Protein AF-A0ABD7GNU7-F1 (afdb_monomer_lite)

pLDDT: mean 85.82, std 17.47, range [36.78, 96.62]

Foldseek 3Di:
DPPVVPPVPPPDDDDPVSLVVLLVCVLVPPVVSLVVQLVNCLVVQLVVLVVVPPVPDDSVVSSVVSSVVSSVVSND

Sequence (76 aa):
MDVEVKKQAKKAQLSNDEVKELIKKSQDGDQQARDLLVEKNMRLVWSVVQRFLNRGYEPDDLFQIGCIGLLKSVDK

Radius of gyration: 14.37 Å; chains: 1; bounding box: 34×29×37 Å

Structure (mmCIF, N/CA/C/O backbone):
data_AF-A0ABD7GNU7-F1
#
_entry.id   AF-A0ABD7GNU7-F1
#
loop_
_atom_site.group_PDB
_atom_site.id
_atom_site.type_symbol
_atom_site.label_atom_id
_atom_site.label_alt_id
_atom_site.label_comp_id
_atom_site.label_asym_id
_atom_site.label_entity_id
_atom_site.label_seq_id
_atom_site.pdbx_PDB_ins_code
_atom_site.Cartn_x
_atom_site.Cartn_y
_atom_site.Cartn_z
_atom_site.occupancy
_atom_site.B_iso_or_equiv
_atom_site.auth_seq_id
_atom_site.auth_comp_id
_atom_site.auth_asym_id
_atom_site.auth_atom_id
_atom_site.pdbx_PDB_model_num
ATOM 1 N N . MET A 1 1 ? 19.769 20.540 -1.616 1.00 46.59 1 MET A N 1
ATOM 2 C CA . MET A 1 1 ? 18.306 20.420 -1.413 1.00 46.59 1 MET A CA 1
ATOM 3 C C . MET A 1 1 ? 18.037 19.155 -0.593 1.00 46.59 1 MET A C 1
ATOM 5 O O . MET A 1 1 ? 17.313 18.274 -1.023 1.00 46.59 1 MET A O 1
ATOM 9 N N . ASP A 1 2 ? 18.653 19.041 0.592 1.00 45.28 2 ASP A N 1
ATOM 10 C CA . ASP A 1 2 ? 18.881 17.734 1.252 1.00 45.28 2 ASP A CA 1
ATOM 11 C C . ASP A 1 2 ? 18.332 17.663 2.687 1.00 45.28 2 ASP A C 1
ATOM 13 O O . ASP A 1 2 ? 18.609 16.727 3.439 1.00 45.28 2 ASP A O 1
ATOM 17 N N . VAL A 1 3 ? 17.559 18.674 3.096 1.00 47.41 3 VAL A N 1
ATOM 18 C CA . VAL A 1 3 ? 17.138 18.850 4.497 1.00 47.41 3 VAL A CA 1
ATOM 19 C C . VAL A 1 3 ? 15.674 18.444 4.732 1.00 47.41 3 VAL A C 1
ATOM 21 O O . VAL A 1 3 ? 15.313 18.112 5.860 1.00 47.41 3 VAL A O 1
ATOM 24 N N . GLU A 1 4 ? 14.837 18.349 3.695 1.00 41.00 4 GLU A N 1
ATOM 25 C CA . GLU A 1 4 ? 13.399 18.061 3.866 1.00 41.00 4 GLU A CA 1
ATOM 26 C C . GLU A 1 4 ? 13.055 16.567 3.971 1.00 41.00 4 GLU A C 1
ATOM 28 O O . GLU A 1 4 ? 12.088 16.206 4.641 1.00 41.00 4 GLU A O 1
ATOM 33 N N . VAL A 1 5 ? 13.893 15.669 3.439 1.00 54.62 5 VAL A N 1
ATOM 34 C CA . VAL A 1 5 ? 13.656 14.211 3.514 1.00 54.62 5 VAL A CA 1
ATOM 35 C C . VAL A 1 5 ? 13.841 13.671 4.942 1.00 54.62 5 VAL A C 1
ATOM 37 O O . VAL A 1 5 ? 13.179 12.719 5.357 1.00 54.62 5 VAL A O 1
ATOM 40 N N . LYS A 1 6 ? 14.708 14.296 5.751 1.00 38.22 6 LYS A N 1
ATOM 41 C CA . LYS A 1 6 ? 15.073 13.778 7.082 1.00 38.22 6 LYS A CA 1
ATOM 42 C C . LYS A 1 6 ? 14.000 13.996 8.155 1.00 38.22 6 LYS A C 1
ATOM 44 O O . LYS A 1 6 ? 14.023 13.310 9.175 1.00 38.22 6 LYS A O 1
ATOM 49 N N . LYS A 1 7 ? 13.044 14.913 7.953 1.00 36.78 7 LYS A N 1
ATOM 50 C CA . LYS A 1 7 ? 12.102 15.329 9.011 1.00 36.78 7 LYS A CA 1
ATOM 51 C C . LYS A 1 7 ? 10.885 14.405 9.170 1.00 36.78 7 LYS A C 1
ATOM 53 O O . LYS A 1 7 ? 10.284 14.380 10.240 1.00 36.78 7 LYS A O 1
ATOM 58 N N . GLN A 1 8 ? 10.552 13.593 8.163 1.00 46.81 8 GLN A N 1
ATOM 59 C CA . GLN A 1 8 ? 9.418 12.654 8.232 1.00 46.81 8 GLN A CA 1
ATOM 60 C C . GLN A 1 8 ? 9.737 11.336 8.960 1.00 46.81 8 GLN A C 1
ATOM 62 O O . GLN A 1 8 ? 8.820 10.616 9.355 1.00 46.81 8 GLN A O 1
ATOM 67 N N . ALA A 1 9 ? 11.016 11.030 9.205 1.00 46.06 9 ALA A N 1
ATOM 68 C CA . ALA A 1 9 ? 11.460 9.778 9.831 1.00 46.06 9 ALA A CA 1
ATOM 69 C C . ALA A 1 9 ? 10.980 9.577 11.286 1.00 46.06 9 ALA A C 1
ATOM 71 O O . ALA A 1 9 ? 11.181 8.507 11.853 1.00 46.06 9 ALA A O 1
ATOM 72 N N . LYS A 1 10 ? 10.328 10.583 11.885 1.00 46.00 10 LYS A N 1
ATOM 73 C CA . LYS A 1 10 ? 9.769 10.536 13.243 1.00 46.00 10 LYS A CA 1
ATOM 74 C C . LYS A 1 10 ? 8.234 10.518 13.296 1.00 46.00 10 LYS A C 1
ATOM 76 O O . LYS A 1 10 ? 7.674 10.698 14.373 1.00 46.00 10 LYS A O 1
ATOM 81 N N . LYS A 1 11 ? 7.527 10.294 12.178 1.00 52.75 11 LYS A N 1
ATOM 82 C CA . LYS A 1 11 ? 6.098 9.928 12.232 1.00 52.75 11 LYS A CA 1
ATOM 83 C C . LYS A 1 11 ? 6.066 8.488 12.763 1.00 52.75 11 LYS A C 1
ATOM 85 O O . LYS A 1 11 ? 6.391 7.584 12.004 1.00 52.75 11 LYS A O 1
ATOM 90 N N . ALA A 1 12 ? 5.759 8.307 14.053 1.00 61.59 12 ALA A N 1
ATOM 91 C CA . ALA A 1 12 ? 5.799 7.030 14.779 1.00 61.59 12 ALA A CA 1
ATOM 92 C C . ALA A 1 12 ? 5.427 5.833 13.883 1.00 61.59 12 ALA A C 1
ATOM 94 O O . ALA A 1 12 ? 4.374 5.847 13.228 1.00 61.59 12 ALA A O 1
ATOM 95 N N . GLN A 1 13 ? 6.340 4.860 13.793 1.00 72.88 13 GLN A N 1
ATOM 96 C CA . GLN A 1 13 ? 6.034 3.560 13.207 1.00 72.88 13 GLN A CA 1
ATOM 97 C C . GLN A 1 13 ? 4.940 2.932 14.064 1.00 72.88 13 GLN A C 1
ATOM 99 O O . GLN A 1 13 ? 5.055 2.934 15.287 1.00 72.88 13 GLN A O 1
ATOM 104 N N . LEU A 1 14 ? 3.880 2.452 13.418 1.00 83.19 14 LEU A N 1
ATOM 105 C CA . LEU A 1 14 ? 2.827 1.719 14.105 1.00 83.19 14 LEU A CA 1
ATOM 106 C C . LEU A 1 14 ? 3.431 0.421 14.646 1.00 83.19 14 LEU A C 1
ATOM 108 O O . LEU A 1 14 ? 4.161 -0.272 13.933 1.00 83.19 14 LEU A O 1
ATOM 112 N N . SER A 1 15 ? 3.140 0.099 15.899 1.00 90.12 15 SER A N 1
ATOM 113 C CA . SER A 1 15 ? 3.419 -1.219 16.455 1.00 90.12 15 SER A CA 1
ATOM 114 C C . SER A 1 15 ? 2.595 -2.289 15.736 1.00 90.12 15 SER A C 1
ATOM 116 O O . SER A 1 15 ? 1.570 -2.007 15.113 1.00 90.12 15 SER A O 1
ATOM 118 N N . ASN A 1 16 ? 3.021 -3.548 15.839 1.00 89.69 16 ASN A N 1
ATOM 119 C CA . ASN A 1 16 ? 2.298 -4.661 15.219 1.00 89.69 16 ASN A CA 1
ATOM 120 C C . ASN A 1 16 ? 0.844 -4.765 15.702 1.00 89.69 16 ASN A C 1
ATOM 122 O O . ASN A 1 16 ? -0.024 -5.161 14.927 1.00 89.69 16 ASN A O 1
ATOM 126 N N . ASP A 1 17 ? 0.577 -4.418 16.960 1.00 93.44 17 ASP A N 1
ATOM 127 C CA . ASP A 1 17 ? -0.771 -4.484 17.523 1.00 93.44 17 ASP A CA 1
ATOM 128 C C . ASP A 1 17 ? -1.643 -3.329 17.017 1.00 93.44 17 ASP A C 1
ATOM 130 O O . ASP A 1 17 ? -2.774 -3.570 16.600 1.00 93.44 17 ASP A O 1
ATOM 134 N N . GLU A 1 18 ? -1.093 -2.112 16.915 1.00 92.56 18 GLU A N 1
ATOM 135 C CA . GLU A 1 18 ? -1.781 -0.977 16.279 1.00 92.56 18 GLU A CA 1
ATOM 136 C C . GLU A 1 18 ? -2.103 -1.266 14.808 1.00 92.56 18 GLU A C 1
ATOM 138 O O . GLU A 1 18 ? -3.201 -0.967 14.342 1.00 92.56 18 GLU A O 1
ATOM 143 N N . VAL A 1 19 ? -1.175 -1.889 14.072 1.00 91.88 19 VAL A N 1
ATOM 144 C CA . VAL A 1 19 ? -1.414 -2.292 12.678 1.00 91.88 19 VAL A CA 1
ATOM 145 C C . VAL A 1 19 ? -2.570 -3.288 12.594 1.00 91.88 19 VAL A C 1
ATOM 147 O O . VAL A 1 19 ? -3.462 -3.102 11.771 1.00 91.88 19 VAL A O 1
ATOM 150 N N . LYS A 1 20 ? -2.601 -4.319 13.448 1.00 93.19 20 LYS A N 1
ATOM 151 C CA . LYS A 1 20 ? -3.699 -5.303 13.463 1.00 93.19 20 LYS A CA 1
ATOM 152 C C . LYS A 1 20 ? -5.044 -4.665 13.797 1.00 93.19 20 LYS A C 1
ATOM 154 O O . LYS A 1 20 ? -6.047 -5.007 13.175 1.00 93.19 20 LYS A O 1
ATOM 159 N N . GLU A 1 21 ? -5.073 -3.749 14.763 1.00 95.12 21 GLU A N 1
ATOM 160 C CA . GLU A 1 21 ? -6.297 -3.041 15.135 1.00 95.12 21 GLU A CA 1
ATOM 161 C C . GLU A 1 21 ? -6.805 -2.165 13.985 1.00 95.12 21 GLU A C 1
ATOM 163 O O . GLU A 1 21 ? -7.993 -2.195 13.666 1.00 95.12 21 GLU A O 1
ATOM 168 N N . LEU A 1 22 ? -5.907 -1.431 13.325 1.00 94.50 22 LEU A N 1
ATOM 169 C CA . LEU A 1 22 ? -6.249 -0.615 12.163 1.00 94.50 22 LEU A CA 1
ATOM 170 C C . LEU A 1 22 ? -6.728 -1.464 10.985 1.00 94.50 22 LEU A C 1
ATOM 172 O O . LEU A 1 22 ? -7.669 -1.060 10.310 1.00 94.50 22 LEU A O 1
ATOM 176 N N . ILE A 1 23 ? -6.130 -2.638 10.753 1.00 93.94 23 ILE A N 1
ATOM 177 C CA . ILE A 1 23 ? -6.585 -3.564 9.703 1.00 93.94 23 ILE A CA 1
ATOM 178 C C . ILE A 1 23 ? -8.015 -4.000 9.996 1.00 93.94 23 ILE A C 1
ATOM 180 O O . ILE A 1 23 ? -8.871 -3.901 9.123 1.00 93.94 23 ILE A O 1
ATOM 184 N N . LYS A 1 24 ? -8.298 -4.407 11.238 1.00 94.88 24 LYS A N 1
ATOM 185 C CA . LYS A 1 24 ? -9.650 -4.801 11.636 1.00 94.88 24 LYS A CA 1
ATOM 186 C C . LYS A 1 24 ? -10.652 -3.661 11.434 1.00 94.88 24 LYS A C 1
ATOM 188 O O . LYS A 1 24 ? -11.673 -3.863 10.791 1.00 94.88 24 LYS A O 1
ATOM 193 N N . LYS A 1 25 ? -10.336 -2.453 11.912 1.00 95.38 25 LYS A N 1
ATOM 194 C CA . LYS A 1 25 ? -11.186 -1.264 11.723 1.00 95.38 25 LYS A CA 1
ATOM 195 C C . LYS A 1 25 ? -11.423 -0.957 10.245 1.00 95.38 25 LYS A C 1
ATOM 197 O O . LYS A 1 25 ? -12.555 -0.707 9.849 1.00 95.38 25 LYS A O 1
ATOM 202 N N . SER A 1 26 ? -10.371 -1.019 9.429 1.00 95.38 26 SER A N 1
ATOM 203 C CA . SER A 1 26 ? -10.453 -0.826 7.979 1.00 95.38 26 SER A CA 1
ATOM 204 C C . SER A 1 26 ? -11.403 -1.837 7.331 1.00 95.38 26 SER A C 1
ATOM 206 O O . SER A 1 26 ? -12.249 -1.456 6.527 1.00 95.38 26 SER A O 1
ATOM 208 N N . GLN A 1 27 ? -11.305 -3.114 7.710 1.00 92.88 27 GLN A N 1
ATOM 209 C CA . GLN A 1 27 ? -12.180 -4.185 7.216 1.00 92.88 27 GLN A CA 1
ATOM 210 C C . GLN A 1 27 ? -13.632 -4.040 7.699 1.00 92.88 27 GLN A C 1
ATOM 212 O O . GLN A 1 27 ? -14.555 -4.402 6.972 1.00 92.88 27 GLN A O 1
ATOM 217 N N . ASP A 1 28 ? -13.839 -3.444 8.876 1.00 95.25 28 ASP A N 1
ATOM 218 C CA . ASP A 1 28 ? -15.157 -3.084 9.412 1.00 95.25 28 ASP A CA 1
ATOM 219 C C . ASP A 1 28 ? -15.746 -1.806 8.756 1.00 95.25 28 ASP A C 1
ATOM 221 O O . ASP A 1 28 ? -16.856 -1.389 9.091 1.00 95.25 28 ASP A O 1
ATOM 225 N N . GLY A 1 29 ? -15.035 -1.187 7.800 1.00 93.88 29 GLY A N 1
ATOM 226 C CA . GLY A 1 29 ? -15.497 -0.034 7.015 1.00 93.88 29 GLY A CA 1
ATOM 227 C C . GLY A 1 29 ? -14.955 1.330 7.461 1.00 93.88 29 GLY A C 1
ATOM 228 O O . GLY A 1 29 ? -15.409 2.359 6.957 1.00 93.88 29 GLY A O 1
ATOM 229 N N . ASP A 1 30 ? -13.991 1.374 8.384 1.00 96.38 30 ASP A N 1
ATOM 230 C CA . ASP A 1 30 ? -13.341 2.618 8.809 1.00 96.38 30 ASP A CA 1
ATOM 231 C C . ASP A 1 30 ? -12.363 3.131 7.738 1.00 96.38 30 ASP A C 1
ATOM 233 O O . ASP A 1 30 ? -11.207 2.703 7.633 1.00 96.38 30 ASP A O 1
ATOM 237 N N . GLN A 1 31 ? -12.827 4.108 6.958 1.00 94.69 31 GLN A N 1
ATOM 238 C CA . GLN A 1 31 ? -12.032 4.746 5.912 1.00 94.69 31 GLN A CA 1
ATOM 239 C C . GLN A 1 31 ? -10.791 5.471 6.460 1.00 94.69 31 GLN A C 1
ATOM 241 O O . GLN A 1 31 ? -9.764 5.510 5.787 1.00 94.69 31 GLN A O 1
ATOM 246 N N . GLN A 1 32 ? -10.837 6.018 7.678 1.00 95.12 32 GLN A N 1
ATOM 247 C CA . GLN A 1 32 ? -9.681 6.712 8.252 1.00 95.12 32 GLN A CA 1
ATOM 248 C C . GLN A 1 32 ? -8.588 5.716 8.640 1.00 95.12 32 GLN A C 1
ATOM 250 O O . GLN A 1 32 ? -7.406 5.973 8.400 1.00 95.12 32 GLN A O 1
ATOM 255 N N . ALA A 1 33 ? -8.973 4.564 9.196 1.00 94.31 33 ALA A N 1
ATOM 256 C CA . ALA A 1 33 ? -8.040 3.479 9.485 1.00 94.31 33 ALA A CA 1
ATOM 257 C C . ALA A 1 33 ? -7.379 2.954 8.201 1.00 94.31 33 ALA A C 1
ATOM 259 O O . ALA A 1 33 ? -6.159 2.763 8.161 1.00 94.31 33 ALA A O 1
ATOM 260 N N . ARG A 1 34 ? -8.171 2.802 7.135 1.00 94.19 34 ARG A N 1
ATOM 261 C CA . ARG A 1 34 ? -7.697 2.426 5.801 1.00 94.19 34 ARG A CA 1
ATOM 262 C C . ARG A 1 34 ? -6.675 3.414 5.246 1.00 94.19 34 ARG A C 1
ATOM 264 O O . ARG A 1 34 ? -5.571 3.021 4.867 1.00 94.19 34 ARG A O 1
ATOM 271 N N . ASP A 1 35 ? -7.020 4.697 5.225 1.00 93.62 35 ASP A N 1
ATOM 272 C CA . ASP A 1 35 ? -6.165 5.747 4.670 1.00 93.62 35 ASP A CA 1
ATOM 273 C C . ASP A 1 35 ? -4.859 5.874 5.470 1.00 93.62 35 ASP A C 1
ATOM 275 O O . ASP A 1 35 ? -3.779 6.010 4.890 1.00 93.62 35 ASP A O 1
ATOM 279 N N . LEU A 1 36 ? -4.930 5.731 6.799 1.00 93.06 36 LEU A N 1
ATOM 280 C CA . LEU A 1 36 ? -3.757 5.726 7.671 1.00 93.06 36 LEU A CA 1
ATOM 281 C C . LEU A 1 36 ? -2.827 4.538 7.386 1.00 93.06 36 LEU A C 1
ATOM 283 O O . LEU A 1 36 ? -1.608 4.720 7.322 1.00 93.06 36 LEU A O 1
ATOM 287 N N . LEU A 1 37 ? -3.373 3.331 7.197 1.00 92.81 37 LEU A N 1
ATOM 288 C CA . LEU A 1 37 ? -2.585 2.150 6.828 1.00 92.81 37 LEU A CA 1
ATOM 289 C C . LEU A 1 37 ? -1.872 2.352 5.492 1.00 92.81 37 LEU A C 1
ATOM 291 O O . LEU A 1 37 ? -0.678 2.060 5.390 1.00 92.81 37 LEU A O 1
ATOM 295 N N . VAL A 1 38 ? -2.568 2.883 4.486 1.00 92.50 38 VAL A N 1
ATOM 296 C CA . VAL A 1 38 ? -1.983 3.143 3.165 1.00 92.50 38 VAL A CA 1
ATOM 297 C C . VAL A 1 38 ? -0.878 4.198 3.262 1.00 92.50 38 VAL A C 1
ATOM 299 O O . VAL A 1 38 ? 0.242 3.943 2.812 1.00 92.50 38 VAL A O 1
ATOM 302 N N . GLU A 1 39 ? -1.132 5.339 3.917 1.00 91.06 39 GLU A N 1
ATOM 303 C CA . GLU A 1 39 ? -0.154 6.430 4.060 1.00 91.06 39 GLU A CA 1
ATOM 304 C C . GLU A 1 39 ? 1.137 5.943 4.739 1.00 91.06 39 GLU A C 1
ATOM 306 O O . GLU A 1 39 ? 2.251 6.234 4.293 1.00 91.06 39 GLU A O 1
ATOM 311 N N . LYS A 1 40 ? 0.999 5.150 5.808 1.00 91.06 40 LYS A N 1
ATOM 312 C CA . LYS A 1 40 ? 2.135 4.643 6.590 1.00 91.06 40 LYS A CA 1
ATOM 313 C C . LYS A 1 40 ? 2.962 3.597 5.848 1.00 91.06 40 LYS A C 1
ATOM 315 O O . LYS A 1 40 ? 4.153 3.464 6.140 1.00 91.06 40 L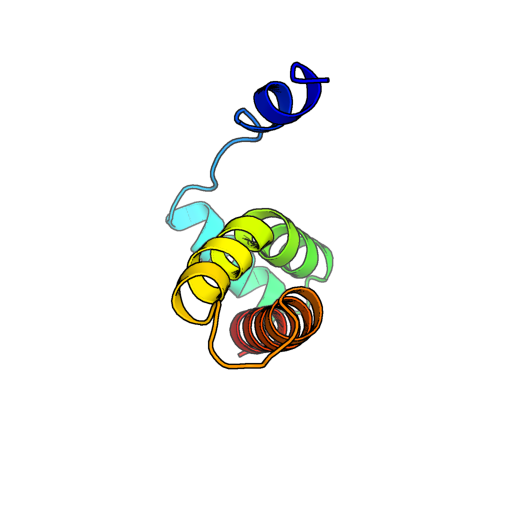YS A O 1
ATOM 320 N N . ASN A 1 41 ? 2.370 2.899 4.880 1.00 90.50 41 ASN A N 1
ATOM 321 C CA . ASN A 1 41 ? 3.017 1.817 4.143 1.00 90.50 41 ASN A CA 1
AT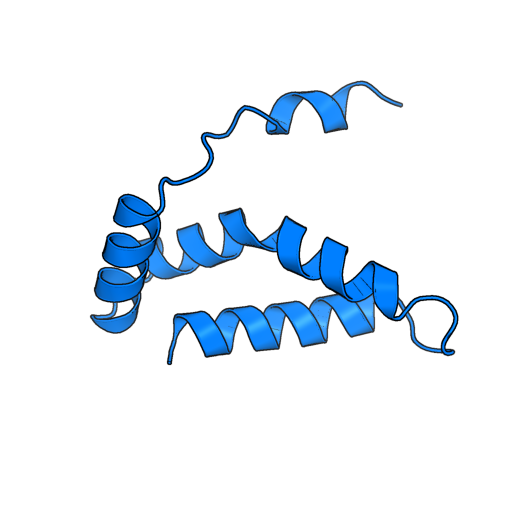OM 322 C C . ASN A 1 41 ? 3.454 2.201 2.717 1.00 90.50 41 ASN A C 1
ATOM 324 O O . ASN A 1 41 ? 4.055 1.377 2.034 1.00 90.50 41 ASN A O 1
ATOM 328 N N . MET A 1 42 ? 3.291 3.453 2.270 1.00 90.75 42 MET A N 1
ATOM 329 C CA . MET A 1 42 ? 3.769 3.875 0.937 1.00 90.75 42 MET A CA 1
ATOM 330 C C . MET A 1 42 ? 5.273 3.627 0.716 1.00 90.75 42 MET A C 1
ATOM 332 O O . MET A 1 42 ? 5.704 3.249 -0.373 1.00 90.75 42 MET A O 1
ATOM 336 N N . ARG A 1 43 ? 6.097 3.775 1.763 1.00 91.44 43 ARG A N 1
ATOM 337 C CA . ARG A 1 43 ? 7.545 3.499 1.685 1.00 91.44 43 ARG A CA 1
ATOM 338 C C . ARG A 1 43 ? 7.857 2.024 1.421 1.00 91.44 43 ARG A C 1
ATOM 340 O O . ARG A 1 43 ? 8.887 1.726 0.817 1.00 91.44 43 ARG A O 1
ATOM 347 N N . LEU A 1 44 ? 6.985 1.112 1.857 1.00 93.56 44 LEU A N 1
ATOM 348 C CA . LEU A 1 44 ? 7.111 -0.316 1.567 1.00 93.56 44 LEU A CA 1
ATOM 349 C C . LEU A 1 44 ? 6.949 -0.574 0.066 1.00 93.56 44 LEU A C 1
ATOM 351 O O . LEU A 1 44 ? 7.720 -1.343 -0.498 1.00 93.56 44 LEU A O 1
ATOM 355 N N . VAL A 1 45 ? 6.013 0.117 -0.590 1.00 95.88 45 VAL A N 1
ATOM 356 C CA . VAL A 1 45 ? 5.814 0.007 -2.043 1.00 95.88 45 VAL A CA 1
ATOM 357 C C . VAL A 1 45 ? 7.087 0.410 -2.784 1.00 95.88 45 VAL A C 1
ATOM 359 O O . VAL A 1 45 ? 7.575 -0.348 -3.617 1.00 95.88 45 VAL A O 1
ATOM 362 N N . TRP A 1 46 ? 7.696 1.539 -2.410 1.00 95.12 46 TRP A N 1
ATOM 363 C CA . TRP A 1 46 ? 8.957 1.991 -3.013 1.00 95.12 46 TRP A CA 1
ATOM 364 C C . TRP A 1 46 ? 10.103 0.982 -2.806 1.00 95.12 46 TRP A C 1
ATOM 366 O O . TRP A 1 46 ? 10.836 0.667 -3.743 1.00 95.12 46 TRP A O 1
ATOM 376 N N . SER A 1 47 ? 10.220 0.406 -1.604 1.00 95.75 47 SER A N 1
ATOM 377 C CA . SER A 1 47 ? 11.185 -0.668 -1.300 1.00 95.75 47 SER A CA 1
ATOM 378 C C . SER A 1 47 ? 11.020 -1.887 -2.222 1.00 95.75 47 SER A C 1
ATOM 380 O O . SER A 1 47 ? 12.003 -2.475 -2.676 1.00 95.75 47 SER A O 1
ATOM 382 N N . VAL A 1 48 ? 9.779 -2.248 -2.562 1.00 95.56 48 VAL A N 1
ATOM 383 C CA . VAL A 1 48 ? 9.503 -3.333 -3.511 1.00 95.56 48 VAL A CA 1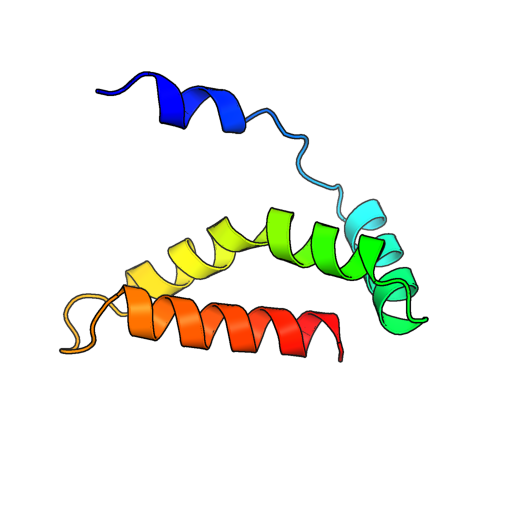
ATOM 384 C C . VAL A 1 48 ? 9.854 -2.915 -4.941 1.00 95.56 48 VAL A C 1
ATOM 386 O O . VAL A 1 48 ? 10.552 -3.670 -5.617 1.00 95.56 48 VAL A O 1
ATOM 389 N N . VAL A 1 49 ? 9.449 -1.717 -5.386 1.00 96.12 49 VAL A N 1
ATOM 390 C CA . VAL A 1 49 ? 9.718 -1.183 -6.740 1.00 96.12 49 VAL A CA 1
ATOM 391 C C . VAL A 1 49 ? 11.212 -1.172 -7.065 1.00 96.12 49 VAL A C 1
ATOM 393 O O . VAL A 1 49 ? 11.594 -1.546 -8.174 1.00 96.12 49 VAL A O 1
ATOM 396 N N . GLN A 1 50 ? 12.077 -0.862 -6.090 1.00 95.38 50 GLN A N 1
ATOM 397 C CA . GLN A 1 50 ? 13.540 -0.893 -6.258 1.00 95.38 50 GLN A CA 1
ATOM 398 C C . GLN A 1 50 ? 14.070 -2.215 -6.824 1.00 95.38 50 GLN A C 1
ATOM 400 O O . GLN A 1 50 ? 15.068 -2.225 -7.542 1.00 95.38 50 GLN A O 1
ATOM 405 N N . ARG A 1 51 ? 13.390 -3.333 -6.549 1.00 95.12 51 ARG A N 1
ATOM 406 C CA . ARG A 1 51 ? 13.784 -4.674 -7.011 1.00 95.12 51 ARG A CA 1
ATOM 407 C C . ARG A 1 51 ? 13.436 -4.939 -8.482 1.00 95.12 51 ARG A C 1
ATOM 409 O O . ARG A 1 51 ? 13.895 -5.934 -9.048 1.00 95.12 51 ARG A O 1
ATOM 416 N N . PHE A 1 52 ? 12.626 -4.074 -9.089 1.00 94.94 52 PHE A N 1
ATOM 417 C CA . PHE A 1 52 ? 12.123 -4.189 -10.461 1.00 94.94 52 PHE A CA 1
ATOM 418 C C . PHE A 1 52 ? 12.646 -3.088 -11.393 1.00 94.94 52 PHE A C 1
ATOM 420 O O . PHE A 1 52 ? 12.321 -3.100 -12.581 1.00 94.94 52 PHE A O 1
ATOM 427 N N . LEU A 1 53 ? 13.490 -2.182 -10.888 1.00 93.06 53 LEU A N 1
ATOM 428 C CA . LEU A 1 53 ? 14.171 -1.178 -11.705 1.00 93.06 53 LEU A CA 1
ATOM 429 C C . LEU A 1 53 ? 15.027 -1.834 -12.802 1.00 93.06 53 LEU A C 1
ATOM 431 O O . LEU A 1 53 ? 15.486 -2.969 -12.663 1.00 93.06 53 LEU A O 1
ATOM 435 N N . ASN A 1 54 ? 15.255 -1.097 -13.893 1.00 91.81 54 ASN A N 1
ATOM 436 C CA . ASN A 1 54 ? 16.043 -1.524 -15.060 1.00 91.81 54 ASN A CA 1
ATOM 437 C C . ASN A 1 54 ? 15.471 -2.725 -15.839 1.00 91.81 54 ASN A C 1
ATOM 439 O O . ASN A 1 54 ? 16.195 -3.382 -16.583 1.00 91.81 54 ASN A O 1
ATOM 443 N N . ARG A 1 55 ? 14.169 -3.009 -15.705 1.00 94.25 55 ARG A N 1
ATOM 444 C CA . ARG A 1 55 ? 13.467 -4.054 -16.479 1.00 94.25 55 ARG A CA 1
ATOM 445 C C . ARG A 1 55 ? 12.671 -3.517 -17.674 1.00 94.25 55 ARG A C 1
ATOM 447 O O . ARG A 1 55 ? 11.884 -4.255 -18.252 1.00 94.25 55 ARG A O 1
ATOM 454 N N . GLY A 1 56 ? 12.866 -2.246 -18.029 1.00 92.25 56 GLY A N 1
ATOM 455 C CA . GLY A 1 56 ? 12.161 -1.585 -19.135 1.00 92.25 56 GLY A CA 1
ATOM 456 C C . GLY A 1 56 ? 10.797 -0.990 -18.773 1.00 92.25 56 GLY A C 1
ATOM 457 O O . GLY A 1 56 ? 10.102 -0.522 -19.667 1.00 92.25 56 GLY A O 1
ATOM 458 N N . TYR A 1 57 ? 10.426 -0.985 -17.489 1.00 94.00 57 TYR A N 1
ATOM 459 C CA . TYR A 1 57 ? 9.219 -0.324 -16.984 1.00 94.00 57 TYR A CA 1
ATOM 460 C C . TYR A 1 57 ? 9.558 1.001 -16.307 1.00 94.00 57 TYR A C 1
ATOM 462 O O . TYR A 1 57 ? 10.623 1.138 -15.696 1.00 94.00 57 TYR A O 1
ATOM 470 N N . GLU A 1 58 ? 8.634 1.950 -16.407 1.00 96.06 58 GLU A N 1
ATOM 471 C CA . GLU A 1 58 ? 8.724 3.246 -15.748 1.00 96.06 58 GLU A CA 1
ATOM 472 C C . GLU A 1 58 ? 8.475 3.063 -14.224 1.00 96.06 58 GLU A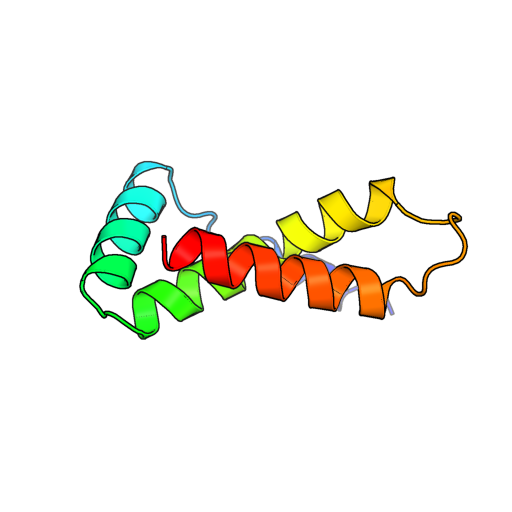 C 1
ATOM 474 O O . GLU A 1 58 ? 7.579 2.307 -13.828 1.00 96.06 58 GLU A O 1
ATOM 479 N N . PRO A 1 59 ? 9.327 3.622 -13.340 1.00 94.88 59 PRO A N 1
ATOM 480 C CA . PRO A 1 59 ? 9.208 3.411 -11.896 1.00 94.88 59 PRO A CA 1
ATOM 481 C C . PRO A 1 59 ? 7.890 3.887 -11.277 1.00 94.88 59 PRO A C 1
ATOM 483 O O . PRO A 1 59 ? 7.403 3.227 -10.353 1.00 9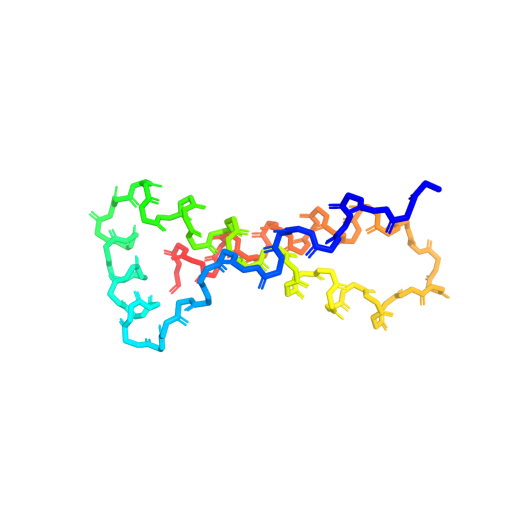4.88 59 PRO A O 1
ATOM 486 N N . ASP A 1 60 ? 7.309 4.984 -11.763 1.00 96.00 60 ASP A N 1
ATOM 487 C CA . ASP A 1 60 ? 6.033 5.500 -11.271 1.00 96.00 60 ASP A CA 1
ATOM 488 C C . ASP A 1 60 ? 4.868 4.586 -11.688 1.00 96.00 60 ASP A C 1
ATOM 490 O O . ASP A 1 60 ? 3.974 4.349 -10.872 1.00 96.00 60 ASP A O 1
ATOM 494 N N . ASP A 1 61 ? 4.904 3.971 -12.875 1.00 96.62 61 ASP A N 1
ATOM 495 C CA . ASP A 1 61 ? 3.936 2.939 -13.290 1.00 96.62 61 ASP A CA 1
ATOM 496 C C . ASP A 1 61 ? 3.971 1.725 -12.344 1.00 96.62 61 ASP A C 1
ATOM 498 O O . ASP A 1 61 ? 2.938 1.243 -11.861 1.00 96.62 61 ASP A O 1
ATOM 502 N N . LEU A 1 62 ? 5.177 1.237 -12.025 1.00 96.56 62 LEU A N 1
ATOM 503 C CA . LEU A 1 62 ? 5.365 0.141 -11.067 1.00 96.56 62 LEU A CA 1
ATOM 504 C C . LEU A 1 62 ? 4.881 0.528 -9.667 1.00 96.56 62 LEU A C 1
ATOM 506 O O . LEU A 1 62 ? 4.273 -0.288 -8.967 1.00 96.56 62 LEU A O 1
ATOM 510 N N . PHE A 1 63 ? 5.138 1.769 -9.257 1.00 96.19 63 PHE A N 1
ATOM 511 C CA . PHE A 1 63 ? 4.685 2.297 -7.979 1.00 96.19 63 PHE A CA 1
ATOM 512 C C . PHE A 1 63 ? 3.159 2.386 -7.915 1.00 96.19 63 PHE A C 1
ATOM 514 O O . PHE A 1 63 ? 2.576 1.937 -6.930 1.00 96.19 63 PHE A O 1
ATOM 521 N N . GLN A 1 64 ? 2.494 2.870 -8.966 1.00 95.94 64 GLN A N 1
ATOM 522 C CA . GLN A 1 64 ? 1.032 2.930 -9.038 1.00 95.94 64 GLN A CA 1
ATOM 523 C C . GLN A 1 64 ? 0.400 1.538 -8.936 1.00 95.94 64 GLN A C 1
ATOM 525 O O . GLN A 1 64 ? -0.503 1.330 -8.121 1.00 95.94 64 GLN A O 1
ATOM 530 N N . ILE A 1 65 ? 0.913 0.555 -9.687 1.00 96.12 65 ILE A N 1
ATOM 531 C CA . ILE A 1 65 ? 0.462 -0.844 -9.589 1.00 96.12 65 ILE A CA 1
ATOM 532 C C . ILE A 1 65 ? 0.684 -1.385 -8.170 1.00 96.12 65 ILE A C 1
ATOM 534 O O . ILE A 1 65 ? -0.197 -2.038 -7.604 1.00 96.12 65 ILE A O 1
ATOM 538 N N . GLY A 1 66 ? 1.835 -1.082 -7.568 1.00 96.25 66 GLY A N 1
ATOM 539 C CA . GLY A 1 66 ? 2.148 -1.454 -6.192 1.00 96.25 66 GLY A CA 1
ATOM 540 C C . GLY A 1 66 ? 1.194 -0.833 -5.167 1.00 96.25 66 GLY A C 1
ATOM 541 O O . GLY A 1 66 ? 0.737 -1.530 -4.262 1.00 96.25 66 GLY A O 1
ATOM 542 N N . CYS A 1 67 ? 0.824 0.437 -5.336 1.00 95.31 67 CYS A N 1
ATOM 543 C CA . CYS A 1 67 ? -0.162 1.128 -4.506 1.00 95.31 67 CYS A CA 1
ATOM 544 C C . CYS A 1 67 ? -1.561 0.514 -4.644 1.00 95.31 67 CYS A C 1
ATOM 546 O O . CYS A 1 67 ? -2.241 0.329 -3.637 1.00 95.31 67 CYS A O 1
ATOM 548 N N . ILE A 1 68 ? -1.974 0.122 -5.855 1.00 95.25 68 ILE A N 1
ATOM 549 C CA . ILE A 1 68 ? -3.225 -0.627 -6.070 1.00 95.25 68 ILE A CA 1
ATOM 550 C C . ILE A 1 68 ? -3.175 -1.975 -5.337 1.00 95.25 68 ILE A C 1
ATOM 552 O O . ILE A 1 68 ? -4.164 -2.386 -4.730 1.00 95.25 68 ILE A O 1
ATOM 556 N N . GLY A 1 69 ? -2.034 -2.667 -5.384 1.00 95.25 69 GLY A N 1
ATOM 557 C CA . GLY A 1 69 ? -1.814 -3.908 -4.641 1.00 95.25 69 GLY A CA 1
ATOM 558 C C . GLY A 1 69 ? -1.940 -3.709 -3.132 1.00 95.25 69 GLY A C 1
ATOM 559 O O . GLY A 1 69 ? -2.688 -4.434 -2.485 1.00 95.25 69 GLY A O 1
ATOM 560 N N . LEU A 1 70 ? -1.273 -2.688 -2.588 1.00 95.19 70 LEU A N 1
ATOM 561 C CA . LEU A 1 70 ? -1.353 -2.325 -1.172 1.00 95.19 70 LEU A CA 1
ATOM 562 C C . LEU A 1 70 ? -2.797 -2.043 -0.744 1.00 95.19 70 LEU A C 1
ATOM 564 O O . LEU A 1 70 ? -3.241 -2.578 0.265 1.00 95.19 70 LEU A O 1
ATOM 568 N N . LEU A 1 71 ? -3.531 -1.255 -1.532 1.00 93.25 71 LEU A N 1
ATOM 569 C CA . LEU A 1 71 ? -4.932 -0.924 -1.273 1.00 93.25 71 LEU A CA 1
ATOM 570 C C . LEU A 1 71 ? -5.796 -2.187 -1.152 1.00 93.25 71 LEU A C 1
ATOM 572 O O . LEU A 1 71 ? -6.526 -2.359 -0.182 1.00 93.25 71 LEU A O 1
ATOM 576 N N . LYS A 1 72 ? -5.654 -3.108 -2.111 1.00 92.69 72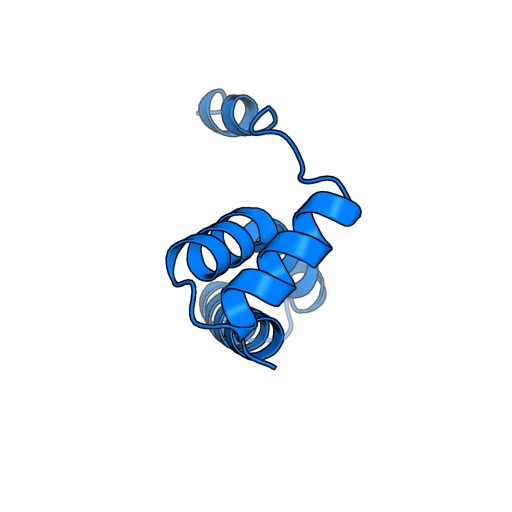 LYS A N 1
ATOM 577 C CA . LYS A 1 72 ? -6.404 -4.370 -2.129 1.00 92.69 72 LYS A CA 1
ATOM 578 C C . LYS A 1 72 ? -6.077 -5.269 -0.938 1.00 92.69 72 LYS A C 1
ATOM 580 O O . LYS A 1 72 ? -6.985 -5.922 -0.444 1.00 92.69 72 LYS A O 1
ATOM 585 N N . SER A 1 73 ? -4.817 -5.299 -0.500 1.00 92.62 73 SER A N 1
ATOM 586 C CA . SER A 1 73 ? -4.372 -6.082 0.664 1.00 92.62 73 SER A CA 1
ATOM 587 C C . SER A 1 73 ? -4.801 -5.485 2.006 1.00 92.62 73 SER A C 1
ATOM 589 O O . SER A 1 73 ? -4.775 -6.171 3.020 1.00 92.62 73 SER A O 1
ATOM 591 N N . VAL A 1 74 ? -5.134 -4.193 2.048 1.00 90.75 74 VAL A N 1
ATOM 592 C CA . VAL A 1 74 ? -5.758 -3.577 3.229 1.00 90.75 74 VAL A CA 1
ATOM 593 C C . VAL A 1 74 ? -7.251 -3.917 3.273 1.00 90.75 74 VAL A C 1
ATOM 595 O O . VAL A 1 74 ? -7.796 -4.153 4.349 1.00 90.75 74 VAL A O 1
ATOM 598 N N . ASP A 1 75 ? -7.895 -3.994 2.106 1.00 85.94 75 ASP A N 1
ATOM 599 C CA . ASP A 1 75 ? -9.327 -4.284 1.977 1.00 85.94 75 ASP A CA 1
ATOM 600 C C . ASP A 1 75 ? -9.678 -5.783 2.160 1.00 85.94 75 ASP A C 1
ATOM 602 O O . ASP A 1 75 ? -10.835 -6.102 2.441 1.00 85.94 75 ASP A O 1
ATOM 606 N N . LYS A 1 76 ? -8.727 -6.714 1.977 1.00 76.06 76 LYS A N 1
ATOM 607 C CA . LYS A 1 76 ? -8.932 -8.178 2.020 1.00 76.06 76 LYS A CA 1
ATOM 608 C C . LYS A 1 76 ? -7.754 -8.903 2.654 1.00 76.06 76 LYS A C 1
ATOM 610 O O . LYS A 1 76 ? -8.021 -9.815 3.467 1.00 76.06 76 LYS A O 1
#

Organism: NCBI:txid1812935

Secondary structure (DSSP, 8-state):
--SSGGGGGGS-PPPHHHHHHHHHHHHTT-HHHHHHHHHHHHHHHHHHHGGGTTSSS-HHHHHHHHHHHHHHHHH-

InterPro domains:
  IPR000943 RNA polymerase sigma-70 [PS00715] (61-74)
  IPR007627 RNA polymerase sigma-70 region 2 [PF04542] (37-76)
  IPR013325 RNA polymerase sigma factor, region 2 [SSF88946] (11-76)
  IPR050813 Bacterial Sigma-70 Factor [PTHR30376] (6-75)